Protein AF-A0A183EUB4-F1 (afdb_monomer_lite)

Secondary structure (DSSP, 8-state):
-HHHHHHHHHHHHHHHHHHHHHHHHHHHSHHHHHHHHHHHHHHHHTTGGG------HHHHHS-TT-HHHHHHHHHH---

Sequence (79 aa):
MKQLTEYGEVFEELFTKSFYHYGLLVGRYPGRFLAGSLLFTVICITGLPALKINLDLYKLFVPLDAPVREEYDRFFYPF

Radius of gyration: 25.2 Å; chains: 1; bounding box: 50×35×57 Å

Organism: NCBI:txid637853

Structure (mmCIF, N/CA/C/O backbone):
data_AF-A0A183EUB4-F1
#
_entry.id   AF-A0A183EUB4-F1
#
loop_
_atom_site.group_PDB
_atom_site.id
_atom_site.type_symbol
_atom_site.label_atom_id
_atom_site.label_alt_id
_atom_site.label_comp_id
_atom_site.label_asym_id
_atom_site.label_entity_id
_atom_site.label_seq_id
_atom_site.pdbx_PDB_ins_code
_atom_site.Cartn_x
_atom_site.Cartn_y
_atom_site.Cartn_z
_atom_site.occupancy
_atom_site.B_iso_or_equiv
_atom_site.auth_seq_id
_atom_site.auth_comp_id
_atom_site.auth_asym_id
_atom_site.auth_atom_id
_atom_site.pdbx_PDB_model_num
ATOM 1 N N . MET A 1 1 ? 6.088 25.503 21.042 1.00 59.34 1 MET A N 1
ATOM 2 C CA . MET A 1 1 ? 5.832 24.226 21.750 1.00 59.34 1 MET A CA 1
ATOM 3 C C . MET A 1 1 ? 4.362 24.030 22.105 1.00 59.34 1 MET A C 1
ATOM 5 O O . MET A 1 1 ? 3.843 23.020 21.676 1.00 59.34 1 MET A O 1
ATOM 9 N N . LYS A 1 2 ? 3.659 24.974 22.760 1.00 63.09 2 LYS A N 1
ATOM 10 C CA . LYS A 1 2 ? 2.223 24.811 23.102 1.00 63.09 2 LYS A CA 1
ATOM 11 C C . LYS A 1 2 ? 1.302 24.462 21.918 1.00 63.09 2 LYS A C 1
ATOM 13 O O . LYS A 1 2 ? 0.482 23.570 22.048 1.00 63.09 2 LYS A O 1
ATOM 18 N N . GLN A 1 3 ? 1.498 25.091 20.756 1.00 62.59 3 GLN A N 1
ATOM 19 C CA . GLN A 1 3 ? 0.686 24.798 19.565 1.00 62.59 3 GLN A CA 1
ATOM 20 C C . GLN A 1 3 ? 0.896 23.378 19.013 1.00 62.59 3 GLN A C 1
ATOM 22 O O . GLN A 1 3 ? -0.054 22.762 18.560 1.00 62.59 3 GLN A O 1
ATOM 27 N N . LEU A 1 4 ? 2.114 22.826 19.080 1.00 68.69 4 LEU A N 1
ATOM 28 C CA . LEU A 1 4 ? 2.376 21.444 18.642 1.00 68.69 4 LEU A CA 1
ATOM 29 C C . LEU A 1 4 ? 1.669 20.422 19.540 1.00 68.69 4 LEU A C 1
ATOM 31 O O . LEU A 1 4 ? 1.223 19.392 19.050 1.00 68.69 4 LEU A O 1
ATOM 35 N N . THR A 1 5 ? 1.556 20.720 20.835 1.00 77.75 5 THR A N 1
ATOM 36 C CA . THR A 1 5 ? 0.827 19.887 21.798 1.00 77.75 5 THR A CA 1
ATOM 37 C C . THR A 1 5 ? -0.679 19.926 21.532 1.00 77.75 5 THR A C 1
ATOM 39 O O . THR A 1 5 ? -1.301 18.877 21.456 1.00 77.75 5 THR A O 1
ATOM 42 N N . GLU A 1 6 ? -1.239 21.110 21.272 1.00 79.56 6 GLU A N 1
ATOM 43 C CA . GLU A 1 6 ? -2.664 21.292 20.952 1.00 79.56 6 G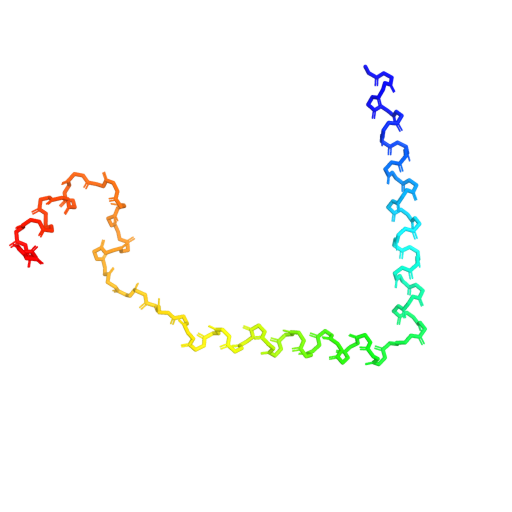LU A CA 1
ATOM 44 C C . GLU A 1 6 ? -3.072 20.588 19.644 1.00 79.56 6 GLU A C 1
ATOM 46 O O . GLU A 1 6 ? -4.074 19.877 19.599 1.00 79.56 6 GLU A O 1
ATOM 51 N N . TYR A 1 7 ? -2.262 20.703 18.583 1.00 82.44 7 TYR A N 1
ATOM 52 C CA . TYR A 1 7 ? -2.496 19.948 17.344 1.00 82.44 7 TYR A CA 1
ATOM 53 C C . TYR A 1 7 ? -2.387 18.431 17.551 1.00 82.44 7 TYR A C 1
ATOM 55 O O . TYR A 1 7 ? -3.104 17.679 16.893 1.00 82.44 7 TYR A O 1
ATOM 63 N N . GLY A 1 8 ? -1.503 17.984 18.449 1.00 88.25 8 GLY A N 1
ATOM 64 C CA . GLY A 1 8 ? -1.365 16.574 18.812 1.00 88.25 8 GLY A CA 1
ATOM 65 C C . GLY A 1 8 ? -2.619 16.021 19.487 1.00 88.25 8 GLY A C 1
ATOM 66 O O . GLY A 1 8 ? -3.105 14.970 19.080 1.00 88.25 8 GLY A O 1
ATOM 67 N N . GLU A 1 9 ? -3.184 16.760 20.443 1.00 89.81 9 GLU A N 1
ATOM 68 C CA . GLU A 1 9 ? -4.411 16.370 21.154 1.00 89.81 9 GLU A CA 1
ATOM 69 C C . GLU A 1 9 ? -5.615 16.280 20.202 1.00 89.81 9 GLU A C 1
ATOM 71 O O . GLU A 1 9 ? -6.326 15.274 20.180 1.00 89.81 9 GLU A O 1
ATOM 76 N N . VAL A 1 10 ? -5.795 17.278 19.328 1.00 91.06 10 VAL A N 1
ATOM 77 C CA . VAL A 1 10 ? -6.867 17.259 18.314 1.00 91.06 10 VAL A CA 1
ATOM 78 C C . VAL A 1 10 ? -6.687 16.094 17.336 1.00 91.06 10 VAL A C 1
ATOM 80 O O . VAL A 1 10 ? -7.663 15.456 16.926 1.00 91.06 10 VAL A O 1
ATOM 83 N N . PHE A 1 11 ? -5.443 15.796 16.953 1.00 94.12 11 PHE A N 1
ATOM 84 C CA . PHE A 1 11 ? -5.142 14.665 16.084 1.00 94.12 11 PHE A CA 1
ATOM 85 C C . PHE A 1 11 ? -5.466 13.331 16.763 1.00 94.12 11 PHE A C 1
ATOM 87 O O . PHE A 1 11 ? -6.113 12.491 16.139 1.00 94.12 11 PHE A O 1
ATOM 94 N N . GLU A 1 12 ? -5.081 13.140 18.026 1.00 94.25 12 GLU A N 1
ATOM 95 C CA . GLU A 1 12 ? -5.382 11.921 18.785 1.00 94.25 12 GLU A CA 1
ATOM 96 C C . GLU A 1 12 ? -6.885 11.680 18.929 1.00 94.25 12 GLU A C 1
ATOM 98 O O . GLU A 1 12 ? -7.352 10.559 18.696 1.00 94.25 12 GLU A O 1
ATOM 103 N N . GLU A 1 13 ? -7.663 12.714 19.252 1.00 94.69 13 GLU A N 1
ATOM 104 C CA . GLU A 1 13 ? -9.120 12.597 19.346 1.00 94.69 13 GLU A CA 1
ATOM 105 C C . GLU A 1 13 ? -9.744 12.215 18.001 1.00 94.69 13 GLU A C 1
ATOM 107 O O . GLU A 1 13 ? -10.592 11.315 17.926 1.00 94.69 13 GLU A O 1
ATOM 112 N N . LEU A 1 14 ? -9.294 12.855 16.916 1.00 95.31 14 LEU A N 1
ATOM 113 C CA . LEU A 1 14 ? -9.766 12.555 15.570 1.00 95.31 14 LEU A CA 1
ATOM 114 C C . LEU A 1 14 ? -9.416 11.121 15.167 1.00 95.31 14 LEU A C 1
ATOM 116 O O . LEU A 1 14 ? -10.276 10.406 14.645 1.00 95.31 14 LEU A O 1
ATOM 120 N N . PHE A 1 15 ? -8.190 10.675 15.434 1.00 95.38 15 PHE A N 1
ATOM 121 C CA . PHE A 1 15 ? -7.730 9.327 15.105 1.00 95.38 15 PHE A CA 1
ATOM 122 C C . PHE A 1 15 ? -8.503 8.270 15.899 1.00 95.38 15 PHE A C 1
ATOM 124 O O . PHE A 1 15 ? -9.025 7.313 15.322 1.00 95.38 15 PHE A O 1
ATOM 131 N N . THR A 1 16 ? -8.675 8.494 17.202 1.00 95.88 16 THR A N 1
ATOM 132 C CA . THR A 1 16 ? -9.428 7.609 18.100 1.00 95.88 16 THR A CA 1
ATOM 133 C C . THR A 1 16 ? -10.877 7.468 17.646 1.00 95.88 16 THR A C 1
ATOM 135 O O . THR A 1 16 ? -11.384 6.352 17.497 1.00 95.88 16 THR A O 1
ATOM 138 N N . LYS A 1 17 ? -11.544 8.588 17.344 1.00 95.88 17 LYS A N 1
ATOM 139 C CA . LYS A 1 17 ? -12.930 8.587 16.861 1.00 95.88 17 LYS A CA 1
ATOM 140 C C . LYS A 1 17 ? -13.058 7.910 15.498 1.00 95.88 17 LYS A C 1
ATOM 142 O O . LYS A 1 17 ? -13.991 7.136 15.276 1.00 95.88 17 LYS A O 1
ATOM 147 N N . SER A 1 18 ? -12.106 8.159 14.602 1.00 95.00 18 SER A N 1
ATOM 148 C CA . SER A 1 18 ? -12.076 7.559 13.266 1.00 95.00 18 SER A CA 1
ATOM 149 C C . SER A 1 18 ? -11.931 6.043 13.342 1.00 95.00 18 SER A C 1
ATOM 151 O O . SER A 1 18 ? -12.722 5.318 12.737 1.00 95.00 18 SER A O 1
ATOM 153 N N . PHE A 1 19 ? -10.988 5.545 14.144 1.00 96.00 19 PHE A N 1
ATOM 154 C CA . PHE A 1 19 ? -10.810 4.109 14.337 1.00 96.00 19 PHE A CA 1
ATOM 155 C C . PHE A 1 19 ? -11.979 3.450 15.049 1.00 96.00 19 PHE A C 1
ATOM 157 O O . PHE A 1 19 ? -12.345 2.335 14.682 1.00 96.00 19 PHE A O 1
ATOM 164 N N . TYR A 1 20 ? -12.596 4.126 16.018 1.00 96.00 20 TYR A N 1
ATOM 165 C CA . TYR A 1 20 ? -13.788 3.611 16.679 1.00 96.00 20 TYR A CA 1
ATOM 166 C C . TYR A 1 20 ? -14.929 3.391 15.679 1.00 96.00 20 TYR A C 1
ATOM 168 O O . TYR A 1 20 ? -15.500 2.301 15.613 1.00 96.00 20 TYR A O 1
ATOM 176 N N . HIS A 1 21 ? -15.230 4.389 14.841 1.00 95.44 21 HIS A N 1
ATOM 177 C CA . HIS A 1 21 ? -16.273 4.259 13.822 1.00 95.44 21 HIS A CA 1
ATOM 178 C C . HIS A 1 21 ? -15.913 3.247 12.732 1.00 95.44 21 HIS A C 1
ATOM 180 O O . HIS A 1 21 ? -16.782 2.493 12.290 1.00 95.44 21 HIS A O 1
ATOM 186 N N . TYR A 1 22 ? -14.644 3.187 12.330 1.00 93.38 22 TYR A N 1
ATOM 187 C CA . TYR A 1 22 ? -14.158 2.186 11.387 1.00 93.38 22 TYR A CA 1
ATOM 188 C C . TYR A 1 22 ? -14.318 0.766 11.946 1.00 93.38 22 TYR A C 1
ATOM 190 O O . TYR A 1 22 ? -14.922 -0.088 11.298 1.00 93.38 22 TYR A O 1
ATOM 198 N N . GLY A 1 23 ? -13.871 0.527 13.180 1.00 93.00 23 GLY A N 1
ATOM 199 C CA . GLY A 1 23 ? -14.031 -0.751 13.871 1.00 93.00 23 GLY A CA 1
ATOM 200 C C . GLY A 1 23 ? -15.499 -1.139 14.045 1.00 93.00 23 GLY A C 1
ATOM 201 O O . GLY A 1 23 ? -15.862 -2.291 13.812 1.00 93.00 23 GLY A O 1
ATOM 202 N N . LEU A 1 24 ? -16.370 -0.175 14.360 1.00 95.19 24 LEU A N 1
ATOM 203 C CA . LEU A 1 24 ? -17.815 -0.394 14.439 1.00 95.19 24 LEU A CA 1
ATOM 204 C C . LEU A 1 24 ? -18.408 -0.820 13.085 1.00 95.19 24 LEU A C 1
ATOM 206 O O . LEU A 1 24 ? -19.259 -1.708 13.041 1.00 95.19 24 LEU A O 1
ATOM 210 N N . LEU A 1 25 ? -17.960 -0.219 11.980 1.00 92.19 25 LEU A N 1
ATOM 211 C CA . LEU A 1 25 ? -18.396 -0.578 10.627 1.00 92.19 25 LEU A CA 1
ATOM 212 C C . LEU A 1 25 ? -17.955 -2.003 10.269 1.00 92.19 25 LEU A C 1
ATOM 214 O O . LEU A 1 25 ? -18.780 -2.800 9.814 1.00 92.19 25 LEU A O 1
ATOM 218 N N . VAL A 1 26 ? -16.689 -2.338 10.536 1.00 94.06 26 VAL A N 1
ATOM 219 C CA . VAL A 1 26 ? -16.129 -3.681 10.316 1.00 94.06 26 VAL A CA 1
ATOM 220 C C . VAL A 1 26 ? -16.876 -4.725 11.150 1.00 94.06 26 VAL A C 1
ATOM 222 O O . VAL A 1 26 ? -17.282 -5.755 10.616 1.00 94.06 26 VAL A O 1
ATOM 225 N N . GLY A 1 27 ? -17.129 -4.443 12.432 1.00 91.69 27 GLY A N 1
ATOM 226 C CA . GLY A 1 27 ? -17.855 -5.343 13.331 1.00 91.69 27 GLY A CA 1
ATOM 227 C C . GLY A 1 27 ? -19.334 -5.514 12.973 1.00 91.69 27 GLY A C 1
ATOM 228 O O . GLY A 1 27 ? -19.887 -6.598 13.144 1.00 91.69 27 GLY A O 1
ATOM 229 N N . ARG A 1 28 ? -19.984 -4.473 12.433 1.00 95.19 28 ARG A N 1
ATOM 230 C CA . ARG A 1 28 ? -21.399 -4.523 12.029 1.00 95.19 28 ARG A CA 1
ATOM 231 C C . ARG A 1 28 ? -21.621 -5.260 10.708 1.00 95.19 28 ARG A C 1
ATOM 233 O O . ARG A 1 28 ? -22.663 -5.890 10.541 1.00 95.19 28 ARG A O 1
ATOM 240 N N . TYR A 1 29 ? -20.672 -5.186 9.773 1.00 94.12 29 TYR A N 1
ATOM 241 C CA . TYR A 1 29 ? -20.783 -5.816 8.451 1.00 94.12 29 TYR A CA 1
ATOM 242 C C . TYR A 1 29 ? -19.518 -6.599 8.057 1.00 94.12 29 TYR A C 1
ATOM 244 O O . TYR A 1 29 ? -18.926 -6.322 7.006 1.00 94.12 29 TYR A O 1
ATOM 252 N N . PRO A 1 30 ? -19.122 -7.626 8.830 1.00 91.31 30 PRO A N 1
ATOM 253 C CA . PRO A 1 30 ? -17.845 -8.314 8.639 1.00 91.31 30 PRO A CA 1
ATOM 254 C C . PRO A 1 30 ? -17.737 -8.980 7.262 1.00 91.31 30 PRO A C 1
ATOM 256 O O . PRO A 1 30 ? -16.719 -8.857 6.586 1.00 91.31 30 PRO A O 1
ATOM 259 N N . GLY A 1 31 ? -18.814 -9.615 6.785 1.00 92.69 31 GLY A N 1
ATOM 260 C CA . GLY A 1 31 ? -18.824 -10.272 5.473 1.00 92.69 31 GLY A CA 1
ATOM 261 C C . GLY A 1 31 ? -18.677 -9.301 4.297 1.00 92.69 31 GLY A C 1
ATOM 262 O O . GLY A 1 31 ? -17.989 -9.609 3.329 1.00 92.69 31 GLY A O 1
ATOM 263 N N . ARG A 1 32 ? -19.272 -8.102 4.383 1.00 92.00 32 ARG A N 1
ATOM 264 C CA . ARG A 1 32 ? -19.146 -7.078 3.329 1.00 92.00 32 ARG A CA 1
ATOM 265 C C . ARG A 1 32 ? -17.759 -6.452 3.322 1.00 92.00 32 ARG A C 1
ATOM 267 O O . ARG A 1 32 ? -17.232 -6.178 2.251 1.00 92.00 32 ARG A O 1
ATOM 274 N N . PHE A 1 33 ? -17.177 -6.257 4.503 1.00 93.44 33 PHE A N 1
ATOM 275 C CA . PHE A 1 33 ? -15.809 -5.775 4.635 1.00 93.44 33 PHE A CA 1
ATOM 276 C C . PHE A 1 33 ? -14.808 -6.761 4.017 1.00 93.44 33 PHE A C 1
ATOM 278 O O . PHE A 1 33 ? -13.995 -6.359 3.190 1.00 93.44 33 PHE A O 1
ATOM 285 N N . LEU A 1 34 ? -14.931 -8.055 4.340 1.00 94.19 34 LEU A N 1
ATOM 286 C CA . LEU A 1 34 ? -14.096 -9.113 3.760 1.00 94.19 34 LEU A CA 1
ATOM 287 C C . LEU A 1 34 ? -14.290 -9.253 2.247 1.00 94.19 34 LEU A C 1
ATOM 289 O O . LEU A 1 34 ? -13.319 -9.389 1.511 1.00 94.19 34 LEU A O 1
ATOM 293 N N . ALA A 1 35 ? -15.531 -9.197 1.760 1.00 94.88 35 ALA A N 1
A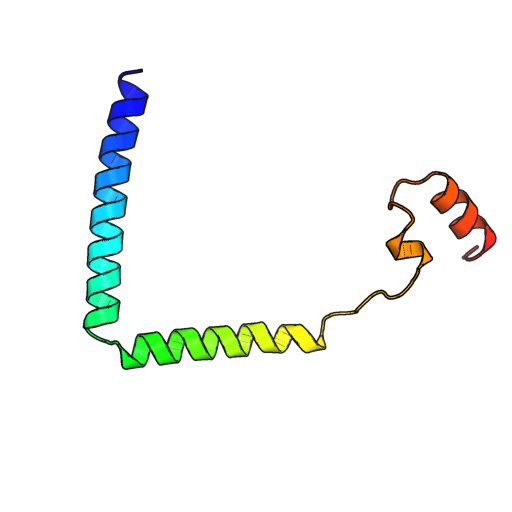TOM 294 C CA . ALA A 1 35 ? -15.791 -9.238 0.324 1.00 94.88 35 ALA A CA 1
ATOM 295 C C . ALA A 1 35 ? -15.186 -8.019 -0.393 1.00 94.88 35 ALA A C 1
ATOM 297 O O . ALA A 1 35 ? -14.578 -8.167 -1.449 1.00 94.88 35 ALA A O 1
ATOM 298 N N . GLY A 1 36 ? -15.313 -6.825 0.193 1.00 95.19 36 GLY A N 1
ATOM 299 C CA . GLY A 1 36 ? -14.733 -5.597 -0.344 1.00 95.19 36 GLY A CA 1
ATOM 300 C C . GLY A 1 36 ? -13.206 -5.643 -0.408 1.00 95.19 36 GLY A C 1
ATOM 301 O O . GLY A 1 36 ? -12.635 -5.316 -1.448 1.00 95.19 36 GLY A O 1
ATOM 302 N N . SER A 1 37 ? -12.542 -6.098 0.659 1.00 94.31 37 SER A N 1
ATOM 303 C CA . SER A 1 37 ? -11.082 -6.238 0.667 1.00 94.31 37 SER A CA 1
ATOM 304 C C . SER A 1 37 ? -10.607 -7.286 -0.338 1.00 94.31 37 SER A C 1
ATOM 306 O O . SER A 1 37 ? -9.648 -7.033 -1.061 1.00 94.31 37 SER A O 1
ATOM 308 N N . LEU A 1 38 ? -11.314 -8.411 -0.463 1.00 96.12 38 LEU A N 1
ATOM 309 C CA . LEU A 1 38 ? -10.975 -9.464 -1.419 1.00 96.12 38 LEU A CA 1
ATOM 310 C C . LEU A 1 38 ? -11.150 -9.003 -2.873 1.00 96.12 38 LEU A C 1
ATOM 312 O O . LEU A 1 38 ? -10.271 -9.240 -3.699 1.00 96.12 38 LEU A O 1
ATOM 316 N N . LEU A 1 39 ? -12.238 -8.288 -3.181 1.00 96.81 39 LEU A N 1
ATOM 317 C CA . LEU A 1 39 ? -12.435 -7.666 -4.493 1.00 96.81 39 LEU A CA 1
ATOM 318 C C . LEU A 1 39 ? -11.319 -6.667 -4.810 1.00 96.81 39 LEU A C 1
ATOM 320 O O . LEU A 1 39 ? -10.776 -6.687 -5.913 1.00 96.81 39 LEU A O 1
ATOM 324 N N . PHE A 1 40 ? -10.937 -5.837 -3.838 1.00 95.69 40 PHE A N 1
ATOM 325 C CA . PHE A 1 40 ? -9.829 -4.901 -3.995 1.00 95.69 40 PHE A CA 1
ATOM 326 C C . PHE A 1 40 ? -8.509 -5.628 -4.283 1.00 95.69 40 PHE A C 1
ATOM 328 O O . PHE A 1 40 ? -7.803 -5.268 -5.222 1.00 95.69 40 PHE A O 1
ATOM 335 N N . THR A 1 41 ? -8.210 -6.706 -3.553 1.00 95.12 41 THR A N 1
ATOM 336 C CA . THR A 1 41 ? -7.031 -7.543 -3.809 1.00 95.12 41 THR A CA 1
ATOM 337 C C . THR A 1 41 ? -7.040 -8.126 -5.220 1.00 95.12 41 THR A C 1
ATOM 339 O O . THR A 1 41 ? -6.021 -8.060 -5.905 1.00 95.12 41 THR A O 1
ATOM 342 N N . VAL A 1 42 ? -8.175 -8.653 -5.688 1.00 95.81 42 VAL A N 1
ATOM 343 C CA . VAL A 1 42 ? -8.295 -9.196 -7.051 1.00 95.81 42 VAL A CA 1
ATOM 344 C C . VAL A 1 42 ? -8.032 -8.110 -8.091 1.00 95.81 42 VAL A C 1
ATOM 346 O O . VAL A 1 42 ? -7.268 -8.346 -9.025 1.00 95.81 42 VAL A O 1
ATOM 349 N N . ILE A 1 43 ? -8.585 -6.907 -7.908 1.00 95.06 43 ILE A N 1
ATOM 350 C CA . ILE A 1 43 ? -8.328 -5.769 -8.800 1.00 95.06 43 ILE A CA 1
ATOM 351 C C . ILE A 1 43 ? -6.829 -5.442 -8.828 1.00 95.06 43 ILE A C 1
ATOM 353 O O . ILE A 1 43 ? -6.261 -5.324 -9.911 1.00 95.06 43 ILE A O 1
ATOM 357 N N . CYS A 1 44 ? -6.150 -5.383 -7.680 1.00 92.25 44 CYS A N 1
ATOM 358 C CA . CYS A 1 44 ? -4.700 -5.160 -7.641 1.00 92.25 44 CYS A CA 1
ATOM 359 C C . CYS A 1 44 ? -3.904 -6.272 -8.347 1.00 92.25 44 CYS A C 1
ATOM 361 O O . CYS A 1 44 ? -2.936 -5.983 -9.051 1.00 92.25 44 CYS A O 1
ATOM 363 N N . ILE A 1 45 ? -4.323 -7.534 -8.211 1.00 94.50 45 ILE A N 1
ATOM 364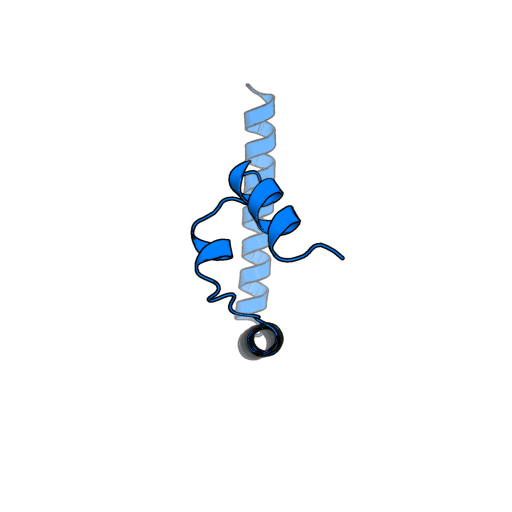 C CA . ILE A 1 45 ? -3.679 -8.685 -8.864 1.00 94.50 45 ILE A CA 1
ATOM 365 C C . ILE A 1 45 ? -3.765 -8.585 -10.391 1.00 94.50 45 ILE A C 1
ATOM 367 O O . ILE A 1 45 ? -2.827 -8.999 -11.069 1.00 94.50 45 ILE A O 1
ATOM 371 N N . THR A 1 46 ? -4.821 -7.987 -10.955 1.00 91.38 46 THR A N 1
ATOM 372 C CA . THR A 1 46 ? -4.911 -7.793 -12.418 1.00 91.38 46 THR A CA 1
ATOM 373 C C . THR A 1 46 ? -3.799 -6.912 -12.997 1.00 91.38 46 THR A C 1
ATOM 375 O O . THR A 1 46 ? -3.539 -6.982 -14.195 1.00 91.38 46 THR A O 1
ATOM 378 N N . GLY A 1 47 ? -3.096 -6.133 -12.166 1.00 88.25 47 GLY A N 1
ATOM 379 C CA . GLY A 1 47 ? -1.901 -5.390 -12.568 1.00 88.25 47 GLY A CA 1
ATOM 380 C C . GLY A 1 47 ? -0.631 -6.245 -12.667 1.00 88.25 47 GLY A C 1
ATOM 381 O O . GLY A 1 47 ? 0.310 -5.847 -13.350 1.00 88.25 47 GLY A O 1
ATOM 382 N N . LEU A 1 48 ? -0.588 -7.428 -12.041 1.00 88.19 48 LEU A N 1
ATOM 383 C CA . LEU A 1 48 ? 0.597 -8.295 -12.051 1.00 88.19 48 LEU A CA 1
ATOM 384 C C . LEU A 1 48 ? 0.983 -8.784 -13.458 1.00 88.19 48 LEU A C 1
ATOM 386 O O . LEU A 1 48 ? 2.164 -8.705 -13.784 1.00 88.19 48 LEU A O 1
ATOM 390 N N . PRO A 1 49 ? 0.054 -9.218 -14.336 1.00 85.62 49 PRO A N 1
ATOM 391 C CA . PRO A 1 49 ? 0.391 -9.571 -15.717 1.00 85.62 49 PRO A CA 1
ATOM 392 C C . PRO A 1 49 ? 0.942 -8.401 -16.545 1.00 85.62 49 PRO A C 1
ATOM 394 O O . PRO A 1 49 ? 1.624 -8.627 -17.540 1.00 85.62 49 PRO A O 1
ATOM 397 N N . ALA A 1 50 ? 0.655 -7.154 -16.156 1.00 86.69 50 ALA A N 1
ATOM 398 C CA . ALA A 1 50 ? 1.179 -5.966 -16.827 1.00 86.69 50 ALA A CA 1
ATOM 399 C C . ALA A 1 50 ? 2.613 -5.612 -16.391 1.00 86.69 50 ALA A C 1
ATOM 401 O O . ALA A 1 50 ? 3.239 -4.737 -16.999 1.00 86.69 50 ALA A O 1
ATOM 402 N N . LEU A 1 51 ? 3.156 -6.276 -15.362 1.00 85.69 51 LEU A N 1
ATOM 403 C CA . LEU A 1 51 ? 4.530 -6.061 -14.923 1.00 85.69 51 LEU A CA 1
ATOM 404 C C . LEU A 1 51 ? 5.512 -6.568 -15.980 1.00 85.69 51 LEU A C 1
ATOM 406 O O . LEU A 1 51 ? 5.665 -7.765 -16.216 1.00 85.69 51 LEU A O 1
ATOM 410 N N . LYS A 1 52 ? 6.237 -5.629 -16.587 1.00 82.44 52 LYS A N 1
ATOM 411 C CA . LYS A 1 52 ? 7.388 -5.931 -17.435 1.00 82.44 52 LYS A CA 1
ATOM 412 C C . LYS A 1 52 ? 8.613 -6.113 -16.549 1.00 82.44 52 LYS A C 1
ATOM 414 O O . LYS A 1 52 ? 9.173 -5.136 -16.052 1.00 82.44 52 LYS A O 1
ATOM 419 N N . ILE A 1 53 ? 9.032 -7.358 -16.355 1.00 80.94 53 ILE A N 1
ATOM 420 C CA . ILE A 1 53 ? 10.294 -7.655 -15.678 1.00 80.94 53 ILE A CA 1
ATOM 421 C C . ILE A 1 53 ? 11.425 -7.326 -16.657 1.00 80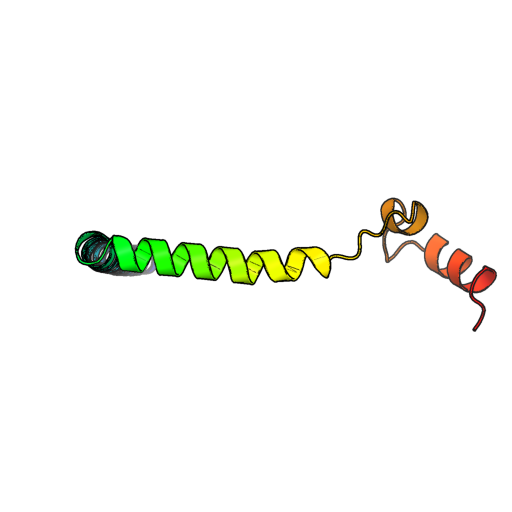.94 53 ILE A C 1
ATOM 423 O O . ILE A 1 53 ? 11.633 -8.027 -17.645 1.00 80.94 53 ILE A O 1
ATOM 427 N N . ASN A 1 54 ? 12.147 -6.236 -16.397 1.00 75.12 54 ASN A N 1
ATOM 428 C CA . ASN A 1 54 ? 13.365 -5.915 -17.133 1.00 75.12 54 ASN A CA 1
ATOM 429 C C . ASN A 1 54 ? 14.503 -6.786 -16.581 1.00 75.12 54 ASN A C 1
ATOM 431 O O . ASN A 1 54 ? 15.086 -6.456 -15.557 1.00 75.12 54 ASN A O 1
ATOM 435 N N . LEU A 1 55 ? 14.802 -7.902 -17.251 1.00 75.62 55 LEU A N 1
ATOM 436 C CA . LEU A 1 55 ? 15.973 -8.752 -16.963 1.00 75.62 55 LEU A CA 1
ATOM 437 C C . LEU A 1 55 ? 17.218 -8.318 -17.748 1.00 75.62 55 LEU A C 1
ATOM 439 O O . LEU A 1 55 ? 18.202 -9.050 -17.832 1.00 75.62 55 LEU A O 1
ATOM 443 N N . ASP A 1 56 ? 17.163 -7.137 -18.353 1.00 80.44 56 ASP A N 1
ATOM 444 C CA . ASP A 1 56 ? 18.299 -6.553 -19.038 1.00 80.44 56 ASP A CA 1
ATOM 445 C C . ASP A 1 56 ? 19.356 -6.164 -18.000 1.00 80.44 56 ASP A C 1
ATOM 447 O O . ASP A 1 56 ? 19.187 -5.202 -17.249 1.00 80.44 56 ASP A 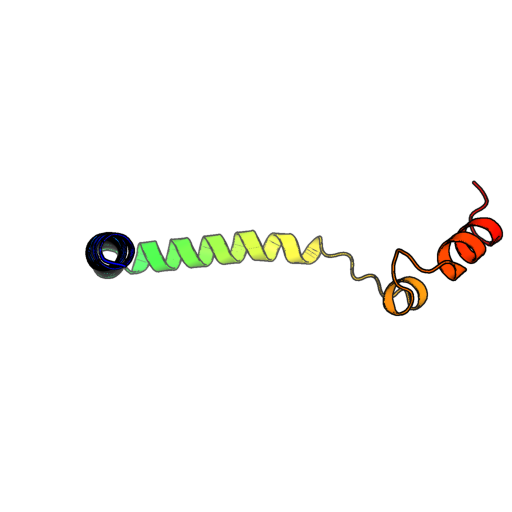O 1
ATOM 451 N N . LEU A 1 57 ? 20.433 -6.952 -17.956 1.00 77.94 57 LEU A N 1
ATOM 452 C CA . LEU A 1 57 ? 21.564 -6.787 -17.045 1.00 77.94 57 LEU A CA 1
ATOM 453 C C . LEU A 1 57 ? 22.117 -5.359 -17.095 1.00 77.94 57 LEU A C 1
ATOM 455 O O . LEU A 1 57 ? 22.476 -4.791 -16.067 1.00 77.94 57 LEU A O 1
ATOM 459 N N . TYR A 1 58 ? 22.131 -4.762 -18.285 1.00 78.88 58 TYR A N 1
ATOM 460 C CA . TYR A 1 58 ? 22.600 -3.403 -18.479 1.00 78.88 58 TYR A CA 1
ATOM 461 C C . TYR A 1 58 ? 21.712 -2.392 -17.743 1.00 78.88 58 TYR A C 1
ATOM 463 O O . TYR A 1 58 ? 22.209 -1.588 -16.959 1.00 78.88 58 TYR A O 1
ATOM 471 N N . LYS A 1 59 ? 20.387 -2.497 -17.893 1.00 75.94 59 LYS A N 1
ATOM 472 C CA . LYS A 1 59 ? 19.425 -1.657 -17.154 1.00 75.94 59 LYS A CA 1
ATOM 473 C C . LYS A 1 59 ? 19.392 -1.947 -15.653 1.00 75.94 59 LYS A C 1
ATOM 475 O O . LYS A 1 59 ? 18.931 -1.101 -14.894 1.00 75.94 59 LYS A O 1
ATOM 480 N N . LEU A 1 60 ? 19.828 -3.135 -15.234 1.00 83.06 60 LEU A N 1
ATOM 481 C CA . LEU A 1 60 ? 19.818 -3.554 -13.833 1.00 83.06 60 LEU A CA 1
ATOM 482 C C . LEU A 1 60 ? 21.028 -3.030 -13.047 1.00 83.06 60 LEU A C 1
ATOM 484 O O . LEU A 1 60 ? 20.891 -2.707 -11.870 1.00 83.06 60 LEU A O 1
ATOM 488 N N . PHE A 1 61 ? 22.200 -2.956 -13.683 1.00 83.94 61 PHE A N 1
ATOM 489 C CA . PHE A 1 61 ? 23.460 -2.599 -13.018 1.00 83.94 61 PHE A CA 1
ATOM 490 C C . PHE A 1 61 ? 23.973 -1.197 -13.351 1.00 83.94 61 PHE A C 1
ATOM 492 O O . PHE A 1 61 ? 24.827 -0.682 -12.630 1.00 83.94 61 PHE A O 1
ATOM 499 N N . VAL A 1 62 ? 23.465 -0.568 -14.412 1.00 81.88 62 VAL A N 1
ATOM 500 C CA . VAL A 1 62 ? 23.867 0.785 -14.802 1.00 81.88 62 VAL A CA 1
ATOM 501 C C . VAL A 1 62 ? 22.783 1.776 -14.369 1.00 81.88 62 VAL A C 1
ATOM 503 O O . VAL A 1 62 ? 21.638 1.653 -14.811 1.00 81.88 62 VAL A O 1
ATOM 506 N N . PRO A 1 63 ? 23.103 2.763 -13.509 1.00 81.19 63 PRO A N 1
ATOM 507 C CA . PRO A 1 63 ? 22.137 3.784 -13.131 1.00 81.19 63 PRO A CA 1
ATOM 508 C C . PRO A 1 63 ? 21.750 4.633 -14.347 1.00 81.19 63 PRO A C 1
ATOM 510 O O . PRO A 1 63 ? 22.535 4.809 -15.280 1.00 81.19 63 PRO A O 1
ATOM 513 N N . LEU A 1 64 ? 20.531 5.177 -14.324 1.00 79.81 64 LEU A N 1
ATOM 514 C CA . LEU A 1 64 ? 19.964 5.936 -15.445 1.00 79.81 64 LEU A CA 1
ATOM 515 C C . LEU A 1 64 ? 20.820 7.146 -15.855 1.00 79.81 64 LEU A C 1
ATOM 517 O O . LEU A 1 64 ? 20.821 7.486 -17.035 1.00 79.81 64 LEU A O 1
ATOM 521 N N . ASP A 1 65 ? 21.579 7.710 -14.912 1.00 81.38 65 ASP A N 1
ATOM 522 C CA . ASP A 1 65 ? 22.414 8.904 -15.094 1.00 81.38 65 ASP A CA 1
ATOM 523 C C . ASP A 1 65 ? 23.909 8.580 -15.301 1.00 81.38 65 ASP A C 1
ATOM 525 O O . ASP A 1 65 ? 24.771 9.448 -15.155 1.00 81.38 65 ASP A O 1
ATOM 529 N N . ALA A 1 66 ? 24.267 7.321 -15.582 1.00 81.50 66 ALA A N 1
ATOM 530 C CA . ALA A 1 66 ? 25.664 6.971 -15.824 1.00 81.50 66 ALA A CA 1
ATOM 531 C C . ALA A 1 66 ? 26.167 7.591 -17.145 1.00 81.50 66 ALA A C 1
ATOM 533 O O . ALA A 1 66 ? 25.526 7.400 -18.175 1.00 81.50 66 ALA A O 1
ATOM 534 N N . PRO A 1 67 ? 27.360 8.213 -17.188 1.00 78.81 67 PRO A N 1
ATOM 535 C CA . PRO A 1 67 ? 27.928 8.734 -18.440 1.00 78.81 67 PRO A CA 1
ATOM 536 C C . PRO A 1 67 ? 28.211 7.616 -19.459 1.00 78.81 67 PRO A C 1
ATOM 538 O O . PRO A 1 67 ? 28.038 7.793 -20.661 1.00 78.81 67 PRO A O 1
ATOM 541 N N . VAL A 1 68 ? 28.534 6.412 -18.968 1.00 77.50 68 VAL A N 1
ATOM 542 C CA . VAL A 1 68 ? 28.684 5.192 -19.785 1.00 77.50 68 VAL A CA 1
ATOM 543 C C . VAL A 1 68 ? 27.375 4.832 -20.500 1.00 77.50 68 VAL A C 1
ATOM 545 O O . VAL A 1 68 ? 27.390 4.142 -21.517 1.00 77.50 68 VAL A O 1
ATOM 548 N N . ARG A 1 69 ? 26.229 5.301 -19.988 1.00 78.88 69 ARG A N 1
ATOM 549 C CA . ARG A 1 69 ? 24.925 5.056 -20.592 1.00 78.88 69 ARG A CA 1
ATOM 550 C C . ARG A 1 69 ? 24.707 5.856 -21.860 1.00 78.88 69 ARG A C 1
ATOM 552 O O . ARG A 1 69 ? 24.333 5.280 -22.874 1.00 78.88 69 ARG A O 1
ATOM 559 N N . GLU A 1 70 ? 25.044 7.140 -21.827 1.00 79.00 70 GLU A N 1
ATOM 560 C CA . GLU A 1 70 ? 24.987 7.998 -23.012 1.00 79.00 70 GLU A CA 1
ATOM 561 C C . GLU A 1 70 ? 25.914 7.503 -24.128 1.00 79.00 70 GLU A C 1
ATOM 563 O O . GLU A 1 70 ? 25.535 7.511 -25.300 1.00 79.00 70 GLU A O 1
ATOM 568 N N . GLU A 1 71 ? 27.119 7.045 -23.779 1.00 76.94 71 GLU A N 1
ATOM 569 C CA . GLU A 1 71 ? 28.073 6.508 -24.755 1.00 76.94 71 GLU A CA 1
ATOM 570 C C . GLU A 1 71 ? 27.593 5.187 -25.365 1.00 76.94 71 GLU A C 1
ATOM 572 O O . GLU A 1 71 ? 27.661 5.004 -26.582 1.00 76.94 71 GLU A O 1
ATOM 577 N N . TYR A 1 72 ? 27.072 4.282 -24.535 1.00 80.00 72 TYR A N 1
ATOM 578 C CA . TYR A 1 72 ? 26.544 2.993 -24.972 1.00 80.00 72 TYR A CA 1
ATOM 579 C C . TYR A 1 72 ? 25.300 3.148 -25.859 1.00 80.00 72 TYR A C 1
ATOM 581 O O . TYR A 1 72 ? 25.245 2.547 -26.934 1.00 80.00 72 TYR A O 1
ATOM 589 N N . ASP A 1 73 ? 24.345 3.998 -25.464 1.00 79.44 73 ASP A N 1
ATOM 590 C CA . ASP A 1 73 ? 23.125 4.264 -26.234 1.00 79.44 73 ASP A CA 1
ATOM 591 C C . ASP A 1 73 ? 23.463 4.926 -27.585 1.00 79.44 73 ASP A C 1
ATOM 593 O O . ASP A 1 73 ? 22.923 4.524 -28.616 1.00 79.44 73 ASP A O 1
ATOM 597 N N . ARG A 1 74 ? 24.438 5.851 -27.626 1.00 79.31 74 ARG A N 1
ATOM 598 C CA . ARG A 1 74 ? 24.914 6.483 -28.874 1.00 79.31 74 ARG A CA 1
ATOM 599 C C . ARG A 1 74 ? 25.566 5.488 -29.842 1.00 79.31 74 ARG A C 1
ATOM 601 O O . ARG A 1 74 ? 25.471 5.679 -31.053 1.00 79.31 74 ARG A O 1
ATOM 608 N N . PHE A 1 75 ? 26.247 4.460 -29.334 1.00 77.19 75 PHE A N 1
ATOM 609 C CA . PHE A 1 75 ? 26.937 3.470 -30.168 1.00 77.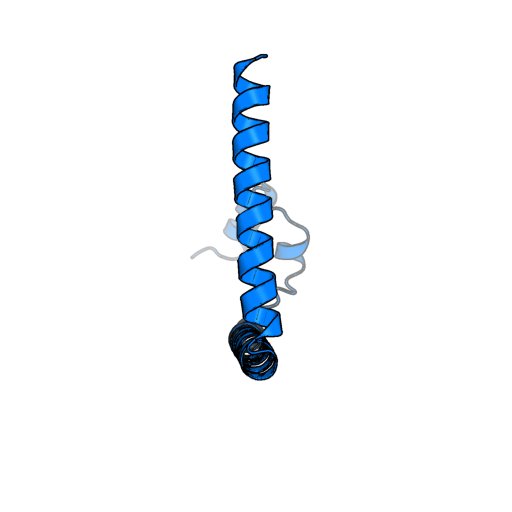19 75 PHE A CA 1
ATOM 610 C C . PHE A 1 75 ? 26.010 2.353 -30.665 1.00 77.19 75 PHE A C 1
ATOM 612 O O . PHE A 1 75 ? 26.149 1.907 -31.803 1.00 77.19 75 PHE A O 1
ATOM 619 N N . PHE A 1 76 ? 25.083 1.889 -29.820 1.00 70.00 76 PHE A N 1
ATOM 620 C CA . PHE A 1 76 ? 24.245 0.717 -30.102 1.00 70.00 76 PHE A CA 1
ATOM 621 C C . PHE A 1 76 ? 22.823 1.048 -30.583 1.00 70.00 76 PHE A C 1
ATOM 623 O O . PHE A 1 76 ? 22.223 0.207 -31.252 1.00 70.00 76 PHE A O 1
ATOM 630 N N . TYR A 1 77 ? 22.300 2.252 -30.323 1.00 65.31 77 TYR A N 1
ATOM 631 C CA . TYR A 1 77 ? 20.994 2.716 -30.815 1.00 65.31 77 TYR A CA 1
ATOM 632 C C . TYR A 1 77 ? 21.102 4.107 -31.470 1.00 65.31 77 TYR A C 1
ATOM 634 O O . TYR A 1 77 ? 20.645 5.101 -30.909 1.00 65.31 77 TYR A O 1
ATOM 642 N N . PRO A 1 78 ? 21.703 4.206 -32.672 1.00 61.09 78 PRO A N 1
ATOM 643 C CA . PRO A 1 78 ? 21.946 5.490 -33.334 1.00 61.09 78 PRO A CA 1
ATOM 644 C C . PRO A 1 78 ? 20.706 6.159 -33.972 1.00 61.09 78 PRO A C 1
ATOM 646 O O . PRO A 1 78 ? 20.880 7.133 -34.705 1.00 61.09 78 PRO A O 1
ATOM 649 N N . PHE A 1 79 ? 19.481 5.673 -33.729 1.00 54.06 79 PHE A N 1
ATOM 650 C CA . PHE A 1 79 ? 18.241 6.188 -34.333 1.00 54.06 79 PHE A CA 1
ATOM 651 C C . PHE A 1 79 ? 17.088 6.273 -33.333 1.00 54.06 79 PHE A C 1
ATOM 653 O O . PHE A 1 79 ? 16.851 5.264 -32.631 1.00 54.06 79 PHE A O 1
#

Foldseek 3Di:
DVVVVVVVVVVVVVVVVVVVVVVVVCVVCVPVVVVVVVVVVVVVVVCVVVDDDPPPPCPVPPDPPDPVVVVVCCVPPVD

pLDDT: mean 85.47, std 10.26, range [54.06, 96.81]